Protein AF-A0A7S1D8V7-F1 (afdb_monomer_lite)

Secondary structure (DSSP, 8-state):
---GGG-S---S-HHHHHHHHHHHTTS-EEEE---TT----HHHHHHHHHHHHHHHSEETTEES-SEEEEE--EEEEEEEPPTTTSTT-TT-EEEEEEE-SS---STTEEEEE-TT--GGGSPP--HHHHHHHHHHTT---

Organism: Cyclophora tenuis (NCBI:txid216820)

pLDDT: mean 77.61, std 11.8, range [29.22, 90.44]

Radius of gyration: 18.68 Å; chains: 1; bounding box: 44×37×57 Å

Sequence (141 aa):
GNDILGSRIFSGNVSMLQLAHRYREQRIVLETRLDADDGFNVRFIKSLHGEALEKLSVKGDQSQVDWMYWCALNRLDWTPTPPYVAPSNPDAGMFVPVRSSQACTTAGISVGVAVGVEESAIPRFMHQELFKELRIKKNPP

Foldseek 3Di:
DPDPVPDPDDDDDVVVVVVLVVCLQPDKDKDAQDDPPADDDPVVVVVVVVVLCVQQDDDPPDGNDFKDKDADQKGWDWDFDPCVVPVPDRRDTDTDIGGHPQFGDSRITMMIGHRPDDPVVDDDDDRNVVSVCCVVVVDDD

Structure (mmCIF, N/CA/C/O backbone):
data_AF-A0A7S1D8V7-F1
#
_entry.id   AF-A0A7S1D8V7-F1
#
loop_
_atom_site.group_PDB
_atom_site.id
_atom_site.type_symbol
_atom_site.label_atom_id
_atom_site.label_alt_id
_atom_site.label_comp_id
_atom_site.label_asym_id
_atom_site.label_entity_id
_atom_site.label_seq_id
_atom_site.pdbx_PDB_ins_code
_atom_site.Cartn_x
_atom_site.Cartn_y
_atom_site.Cartn_z
_atom_site.occupancy
_atom_site.B_iso_or_equiv
_atom_site.auth_seq_id
_atom_site.auth_comp_id
_atom_site.auth_asym_id
_atom_site.auth_atom_id
_atom_site.pdbx_PDB_model_num
ATOM 1 N N . GLY A 1 1 ? -16.827 -3.236 -1.588 1.00 47.25 1 GLY A N 1
ATOM 2 C CA . GLY A 1 1 ? -16.210 -3.611 -2.877 1.00 47.25 1 GLY A CA 1
ATOM 3 C C . GLY A 1 1 ? -17.207 -4.353 -3.749 1.00 47.25 1 GLY A C 1
ATOM 4 O O . GLY A 1 1 ? -18.260 -4.726 -3.249 1.00 47.25 1 GLY A O 1
ATOM 5 N N . ASN A 1 2 ? -16.894 -4.559 -5.033 1.00 49.03 2 ASN A N 1
ATOM 6 C CA . ASN A 1 2 ? -17.647 -5.494 -5.879 1.00 49.03 2 ASN A CA 1
ATOM 7 C C . ASN A 1 2 ? -17.557 -6.907 -5.286 1.00 49.03 2 ASN A C 1
ATOM 9 O O . ASN A 1 2 ? -16.477 -7.311 -4.853 1.00 49.03 2 ASN A O 1
ATOM 13 N N . ASP A 1 3 ? -18.668 -7.643 -5.282 1.00 61.47 3 ASP A N 1
ATOM 14 C CA . ASP A 1 3 ? -18.693 -9.039 -4.849 1.00 61.47 3 ASP A CA 1
ATOM 15 C C . ASP A 1 3 ? -17.920 -9.911 -5.848 1.00 61.47 3 ASP A C 1
ATOM 17 O O . ASP A 1 3 ? -18.405 -10.296 -6.913 1.00 61.47 3 ASP A O 1
ATOM 21 N N . ILE A 1 4 ? -16.671 -10.193 -5.494 1.00 63.22 4 ILE A N 1
ATOM 22 C CA . ILE A 1 4 ? -15.751 -11.037 -6.256 1.00 63.22 4 ILE A CA 1
ATOM 23 C C . ILE A 1 4 ? -16.194 -12.502 -6.284 1.00 63.22 4 ILE A C 1
ATOM 25 O O . ILE A 1 4 ? -15.778 -13.223 -7.188 1.00 63.22 4 ILE A O 1
ATOM 29 N N . LEU A 1 5 ? -17.075 -12.934 -5.372 1.00 64.12 5 LEU A N 1
ATOM 30 C CA . LEU A 1 5 ? -17.685 -14.266 -5.415 1.00 64.12 5 LEU A CA 1
ATOM 31 C C . LEU A 1 5 ? -18.770 -14.362 -6.500 1.00 64.12 5 LEU A C 1
ATOM 33 O O . LEU A 1 5 ? -19.061 -15.457 -6.974 1.00 64.12 5 LEU A O 1
ATOM 37 N N . GLY A 1 6 ? -19.319 -13.224 -6.937 1.00 63.38 6 GLY A N 1
ATOM 38 C CA . GLY A 1 6 ? -20.215 -13.115 -8.091 1.00 63.38 6 GLY A CA 1
ATOM 39 C C . GLY A 1 6 ? -19.500 -12.885 -9.430 1.00 63.38 6 GLY A C 1
ATOM 40 O O . GLY A 1 6 ? -20.153 -12.834 -10.477 1.00 63.38 6 GLY A O 1
ATOM 41 N N . SER A 1 7 ? -18.171 -12.730 -9.433 1.00 68.38 7 SER A N 1
ATOM 42 C CA . SER A 1 7 ? -17.397 -12.491 -10.655 1.00 68.38 7 SER A CA 1
ATOM 43 C C . SER A 1 7 ? -17.307 -13.752 -11.516 1.00 68.38 7 SER A C 1
ATOM 45 O O . SER A 1 7 ? -16.938 -14.824 -11.045 1.00 68.38 7 SER A O 1
ATOM 47 N N . ARG A 1 8 ? -17.549 -13.609 -12.825 1.00 62.19 8 ARG A N 1
ATOM 48 C CA . ARG A 1 8 ? -17.337 -14.689 -13.807 1.00 62.19 8 ARG A CA 1
ATOM 49 C C . ARG A 1 8 ? -15.861 -15.033 -14.021 1.00 62.19 8 ARG A C 1
ATOM 51 O O . ARG A 1 8 ? -15.567 -16.056 -14.629 1.00 62.19 8 ARG A O 1
ATOM 58 N N . ILE A 1 9 ? -14.948 -14.171 -13.575 1.00 63.34 9 ILE A N 1
ATOM 59 C CA . ILE A 1 9 ? -13.507 -14.339 -13.752 1.00 63.34 9 ILE A CA 1
ATOM 60 C C . ILE A 1 9 ? -12.828 -14.013 -12.421 1.00 63.34 9 ILE A C 1
ATOM 62 O O . ILE A 1 9 ? -12.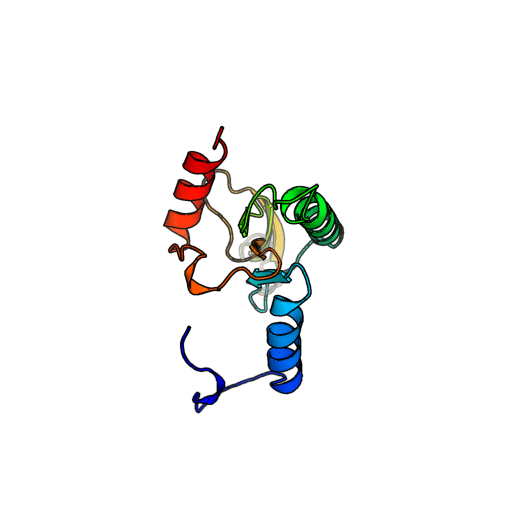758 -12.856 -12.004 1.00 63.34 9 ILE A O 1
ATOM 66 N N . PHE A 1 10 ? -12.338 -15.051 -11.752 1.00 67.56 10 PHE A N 1
ATOM 67 C CA . PHE A 1 10 ? -11.483 -14.956 -10.575 1.00 67.56 10 PHE A CA 1
ATOM 68 C C . PHE A 1 10 ? -10.281 -15.878 -10.783 1.00 67.56 10 PHE A C 1
ATOM 70 O O . PHE A 1 10 ? -10.444 -17.045 -11.133 1.00 67.56 10 PHE A O 1
ATOM 77 N N . SER A 1 11 ? -9.078 -15.350 -10.566 1.00 68.38 11 SER A N 1
ATOM 78 C CA . SER A 1 11 ? -7.838 -16.124 -10.535 1.00 68.38 11 SER A CA 1
ATOM 79 C C . SER A 1 11 ? -7.233 -15.972 -9.146 1.00 68.38 11 SER A C 1
ATOM 81 O O . SER A 1 11 ? -6.840 -14.872 -8.762 1.00 68.38 11 SER A O 1
ATOM 83 N N . GLY A 1 12 ? -7.212 -17.055 -8.367 1.00 75.44 12 GLY A N 1
ATOM 84 C CA . GLY A 1 12 ? -6.694 -17.045 -7.001 1.00 75.44 12 GLY A CA 1
ATOM 85 C C . GLY A 1 12 ? -7.248 -18.177 -6.137 1.00 75.44 12 GLY A C 1
ATOM 86 O O . GLY A 1 12 ? -7.913 -19.091 -6.623 1.00 75.44 12 GLY A O 1
ATOM 87 N N . ASN A 1 13 ? -6.994 -18.105 -4.830 1.00 83.44 13 ASN A N 1
ATOM 88 C CA . ASN A 1 13 ? -7.499 -19.065 -3.849 1.00 83.44 13 ASN A CA 1
ATOM 89 C C . ASN A 1 13 ? -8.628 -18.429 -3.017 1.00 83.44 13 ASN A C 1
ATOM 91 O O . ASN A 1 13 ? -8.367 -17.670 -2.082 1.00 83.44 13 ASN A O 1
ATOM 95 N N . VAL A 1 14 ? -9.885 -18.746 -3.352 1.00 82.56 14 VAL A N 1
ATOM 96 C CA . VAL A 1 14 ? -11.073 -18.202 -2.662 1.00 82.56 14 VAL A CA 1
ATOM 97 C C . VAL A 1 14 ? -11.076 -18.564 -1.178 1.00 82.56 14 VAL A C 1
ATOM 99 O O . VAL A 1 14 ? -11.400 -17.725 -0.343 1.00 82.56 14 VAL A O 1
ATOM 102 N N . SER A 1 15 ? -10.674 -19.785 -0.822 1.00 85.12 15 SER A N 1
ATOM 103 C CA . SER A 1 15 ? -10.628 -20.222 0.576 1.00 85.12 15 SER A CA 1
ATOM 104 C C . SER A 1 15 ? -9.628 -19.406 1.394 1.00 85.12 15 SER A C 1
ATOM 106 O O . SER A 1 15 ? -9.900 -19.068 2.544 1.00 85.12 15 SER A O 1
ATOM 108 N N . MET A 1 16 ? -8.490 -19.045 0.795 1.00 82.19 16 MET A N 1
ATOM 109 C CA . MET A 1 16 ? -7.502 -18.164 1.415 1.00 82.19 16 MET A CA 1
ATOM 110 C C . MET A 1 16 ? -8.051 -16.747 1.601 1.00 82.19 16 MET A C 1
ATOM 112 O O . MET A 1 16 ? -7.882 -16.172 2.672 1.00 82.19 16 MET A O 1
ATOM 116 N N . LEU A 1 17 ? -8.762 -16.211 0.607 1.00 80.06 17 LEU A N 1
ATOM 117 C CA . LEU A 1 17 ? -9.411 -14.903 0.704 1.00 80.06 17 LEU A CA 1
ATOM 118 C C . LEU A 1 17 ? -10.484 -14.878 1.805 1.00 80.06 17 LEU A C 1
ATOM 120 O O . LEU A 1 17 ? -10.498 -13.982 2.643 1.00 80.06 17 LEU A O 1
ATOM 124 N N . GLN A 1 18 ? -11.352 -15.889 1.854 1.00 82.75 18 GLN A N 1
ATOM 125 C CA . GLN A 1 18 ? -12.359 -16.031 2.910 1.00 82.75 18 GLN A CA 1
ATOM 126 C C . GLN A 1 18 ? -11.717 -16.166 4.294 1.00 82.75 18 GLN A C 1
ATOM 128 O O . GLN A 1 18 ? -12.224 -15.638 5.282 1.00 82.75 18 GLN A O 1
ATOM 133 N N . LEU A 1 19 ? -10.595 -16.883 4.388 1.00 84.38 19 LEU A N 1
ATOM 134 C CA . LEU A 1 19 ? -9.833 -16.990 5.626 1.00 84.38 19 LEU A CA 1
ATOM 135 C C . LEU A 1 19 ? -9.234 -15.636 6.037 1.00 84.38 19 LEU A C 1
ATOM 137 O O . LEU A 1 19 ? -9.310 -15.287 7.211 1.00 84.38 19 LEU A O 1
ATOM 141 N N . ALA A 1 20 ? -8.700 -14.863 5.090 1.00 79.62 20 ALA A N 1
ATOM 142 C CA . ALA A 1 20 ? -8.196 -13.516 5.345 1.00 79.62 20 ALA A CA 1
ATOM 143 C C . ALA A 1 20 ? -9.308 -12.578 5.846 1.00 79.62 20 ALA A C 1
ATOM 145 O O . ALA A 1 20 ? -9.110 -11.896 6.850 1.00 79.62 20 ALA A O 1
ATOM 146 N N . HIS A 1 21 ? -10.497 -12.619 5.230 1.00 80.69 21 HIS A N 1
ATOM 147 C CA . HIS A 1 21 ? -11.662 -11.867 5.709 1.00 80.69 21 HIS A CA 1
ATOM 148 C C . HIS A 1 21 ? -12.061 -12.259 7.134 1.00 80.69 21 HIS A C 1
ATOM 150 O O . HIS A 1 21 ? -12.264 -11.381 7.961 1.00 80.69 21 HIS A O 1
ATOM 156 N N . ARG A 1 22 ? -12.092 -13.556 7.467 1.00 83.31 22 ARG A N 1
ATOM 157 C CA . ARG A 1 22 ? -12.372 -13.999 8.846 1.00 83.31 22 ARG A CA 1
ATOM 158 C C . ARG A 1 22 ? -11.320 -13.523 9.845 1.00 83.31 22 ARG A C 1
ATOM 160 O O . ARG A 1 22 ? -11.653 -13.151 10.963 1.00 83.31 22 ARG A O 1
ATOM 167 N N . TYR A 1 23 ? -10.044 -13.515 9.460 1.00 84.12 23 TYR A N 1
ATOM 168 C CA . TYR A 1 23 ? -8.991 -13.015 10.344 1.00 84.12 23 TYR A CA 1
ATOM 169 C C . TYR A 1 23 ? -9.050 -11.508 10.570 1.00 84.12 23 TYR A C 1
ATOM 171 O O . TYR A 1 23 ? -8.551 -11.055 11.597 1.00 84.12 23 TYR A O 1
ATOM 179 N N . ARG A 1 24 ? -9.691 -10.745 9.682 1.00 82.06 24 ARG A N 1
ATOM 180 C CA . ARG A 1 24 ? -9.902 -9.304 9.855 1.00 82.06 24 ARG A CA 1
ATOM 181 C C . ARG A 1 24 ? -10.722 -8.958 11.097 1.00 82.06 24 ARG A C 1
ATOM 183 O O . ARG A 1 24 ? -10.491 -7.926 11.714 1.00 82.06 24 ARG A O 1
ATOM 190 N N . GLU A 1 25 ? -11.612 -9.850 11.518 1.00 81.94 25 GLU A N 1
ATOM 191 C CA . GLU A 1 25 ? -12.392 -9.688 12.751 1.00 81.94 25 GLU A CA 1
ATOM 192 C C . GLU A 1 25 ? -11.571 -9.952 14.022 1.00 81.94 25 GLU A C 1
ATOM 194 O O . GLU A 1 25 ? -12.008 -9.623 15.120 1.00 81.94 25 GLU A O 1
ATOM 199 N N . GLN A 1 26 ? -10.391 -10.566 13.902 1.00 87.06 26 GLN A N 1
ATOM 200 C CA . GLN A 1 26 ? -9.621 -11.070 15.046 1.00 87.06 26 GLN A CA 1
ATOM 201 C C . GLN A 1 26 ? -8.203 -10.503 15.127 1.00 87.06 26 GLN A C 1
ATOM 203 O O . GLN A 1 26 ? -7.524 -10.677 16.139 1.00 87.06 26 GLN A O 1
ATOM 208 N N . ARG A 1 27 ? -7.704 -9.904 14.045 1.00 88.69 27 ARG A N 1
ATOM 209 C CA . ARG A 1 27 ? -6.306 -9.498 13.899 1.00 88.69 27 ARG A CA 1
ATOM 210 C C . ARG A 1 27 ? -6.212 -8.185 13.146 1.00 88.69 27 ARG A C 1
ATOM 212 O O . ARG A 1 27 ? -7.033 -7.896 12.283 1.00 88.69 27 ARG A O 1
ATOM 219 N N . ILE A 1 28 ? -5.148 -7.443 13.435 1.00 89.19 28 ILE A N 1
ATOM 220 C CA . ILE A 1 28 ? -4.719 -6.345 12.573 1.00 89.19 28 ILE A CA 1
ATOM 221 C C . ILE A 1 28 ? -4.398 -6.938 11.203 1.00 89.19 28 ILE A C 1
ATOM 223 O O . ILE A 1 28 ? -3.619 -7.891 11.097 1.00 89.19 28 ILE A O 1
ATOM 227 N N . VAL A 1 29 ? -5.003 -6.372 10.165 1.00 88.38 29 VAL A N 1
ATOM 228 C CA . VAL A 1 29 ? -4.783 -6.786 8.780 1.00 88.38 29 VAL A CA 1
ATOM 229 C C . VAL A 1 29 ? -4.036 -5.688 8.055 1.00 88.38 29 VAL A C 1
ATOM 231 O O . VAL A 1 29 ? -4.344 -4.509 8.211 1.00 88.38 29 VAL A O 1
ATOM 234 N N . LEU A 1 30 ? -3.057 -6.100 7.255 1.00 88.25 30 LEU A N 1
ATOM 235 C CA . LEU A 1 30 ? -2.378 -5.243 6.300 1.00 88.25 30 LEU A CA 1
ATOM 236 C C . LEU A 1 30 ? -2.743 -5.709 4.900 1.00 88.25 30 LEU A C 1
ATOM 238 O O . LEU A 1 30 ? -2.449 -6.839 4.514 1.00 88.25 30 LEU A O 1
ATOM 242 N N . GLU A 1 31 ? -3.394 -4.831 4.152 1.00 86.56 31 GLU A N 1
ATOM 243 C CA . GLU A 1 31 ? -3.726 -5.046 2.753 1.00 86.56 31 GLU A CA 1
ATOM 244 C C . GLU A 1 31 ? -2.762 -4.213 1.913 1.00 86.56 31 GLU A C 1
ATOM 246 O O . GLU A 1 31 ? -2.763 -2.982 1.975 1.00 86.56 31 GLU A O 1
ATOM 251 N N . THR A 1 32 ? -1.921 -4.883 1.130 1.00 82.44 32 THR A N 1
ATOM 252 C CA . THR A 1 32 ? -0.954 -4.234 0.243 1.00 82.44 32 THR A CA 1
ATOM 253 C C . THR A 1 32 ? -1.344 -4.481 -1.202 1.00 82.44 32 THR A C 1
ATOM 255 O O . THR A 1 32 ? -1.597 -5.619 -1.596 1.00 82.44 32 THR A O 1
ATOM 258 N N . ARG A 1 33 ? -1.354 -3.420 -2.010 1.00 77.62 33 ARG A N 1
ATOM 259 C CA . ARG A 1 33 ? -1.499 -3.562 -3.457 1.00 77.62 33 ARG A CA 1
ATOM 260 C C . ARG A 1 33 ? -0.142 -3.930 -4.066 1.00 77.62 33 ARG A C 1
ATOM 262 O O . ARG A 1 33 ? 0.832 -3.200 -3.883 1.00 77.62 33 ARG A O 1
ATOM 269 N N . LEU A 1 34 ? -0.106 -5.081 -4.731 1.00 73.56 34 LEU A N 1
ATOM 270 C CA . LEU A 1 34 ? 1.028 -5.615 -5.483 1.00 73.56 34 LEU A CA 1
ATOM 271 C C . LEU A 1 34 ? 0.552 -5.930 -6.897 1.00 73.56 34 LEU A C 1
ATOM 273 O O . LEU A 1 34 ? -0.373 -6.728 -7.061 1.00 73.56 34 LEU A O 1
ATOM 277 N N . ASP A 1 35 ? 1.189 -5.317 -7.885 1.00 69.25 35 ASP A N 1
ATOM 278 C CA . ASP A 1 35 ? 1.089 -5.719 -9.281 1.00 69.25 35 ASP A CA 1
ATOM 279 C C . ASP A 1 35 ? 2.089 -6.869 -9.561 1.00 69.25 35 ASP A C 1
ATOM 281 O O . ASP A 1 35 ? 2.958 -7.183 -8.743 1.00 69.25 35 ASP A O 1
ATOM 285 N N . ALA A 1 36 ? 1.929 -7.592 -10.674 1.00 67.12 36 ALA A N 1
ATOM 286 C CA . ALA A 1 36 ? 2.683 -8.831 -10.931 1.00 67.12 36 ALA A CA 1
ATOM 287 C C . ALA A 1 36 ? 4.196 -8.614 -11.146 1.00 67.12 36 ALA A C 1
ATOM 289 O O . ALA A 1 36 ? 4.982 -9.552 -11.020 1.00 67.12 36 ALA A O 1
ATOM 290 N N . ASP A 1 37 ? 4.586 -7.388 -11.480 1.00 67.38 37 ASP A N 1
ATOM 291 C CA . ASP A 1 37 ? 5.949 -6.906 -11.689 1.00 67.38 37 ASP A CA 1
ATOM 292 C C . ASP A 1 37 ? 6.518 -6.154 -10.473 1.00 67.38 37 ASP A C 1
ATOM 294 O O . ASP A 1 37 ? 7.675 -5.728 -10.488 1.00 67.38 37 ASP A O 1
ATOM 298 N N . ASP A 1 38 ? 5.743 -6.044 -9.391 1.00 73.94 38 ASP A N 1
ATOM 299 C CA . ASP A 1 38 ? 6.169 -5.367 -8.176 1.00 73.94 38 ASP A CA 1
ATOM 300 C C . ASP A 1 38 ? 7.020 -6.274 -7.277 1.00 73.94 38 ASP A C 1
ATOM 302 O O . ASP A 1 38 ? 6.734 -7.449 -7.041 1.00 73.94 38 ASP A O 1
ATOM 306 N N . GLY A 1 39 ? 8.054 -5.684 -6.677 1.00 73.44 39 GLY A N 1
ATOM 307 C CA . GLY A 1 39 ? 8.869 -6.321 -5.649 1.00 73.44 39 GLY A CA 1
ATOM 308 C C . GLY A 1 39 ? 9.009 -5.435 -4.416 1.00 73.44 39 GLY A C 1
ATOM 309 O O . GLY A 1 39 ? 9.277 -4.238 -4.526 1.00 73.44 39 GLY A O 1
ATOM 310 N N . PHE A 1 40 ? 8.905 -6.028 -3.222 1.00 74.31 40 PHE A N 1
ATOM 311 C CA . PHE A 1 40 ? 9.225 -5.335 -1.972 1.00 74.31 40 PHE A CA 1
ATOM 312 C C . PHE A 1 40 ? 10.491 -5.844 -1.317 1.00 74.31 40 PHE A C 1
ATOM 314 O O . PHE A 1 40 ? 10.781 -7.038 -1.253 1.00 74.31 40 PHE A O 1
ATOM 321 N N . ASN A 1 41 ? 11.199 -4.907 -0.695 1.00 77.25 41 ASN A N 1
ATOM 322 C CA . ASN A 1 41 ? 12.234 -5.250 0.256 1.00 77.25 41 ASN A CA 1
ATOM 323 C C . ASN A 1 41 ? 11.596 -5.912 1.492 1.00 77.25 41 ASN A C 1
ATOM 325 O O . ASN A 1 41 ? 10.744 -5.320 2.152 1.00 77.25 41 ASN A O 1
ATOM 329 N N . VAL A 1 42 ? 12.050 -7.108 1.866 1.00 82.19 42 VAL A N 1
ATOM 330 C CA . VAL A 1 42 ? 11.541 -7.829 3.050 1.00 82.19 42 VAL A CA 1
ATOM 331 C C . VAL A 1 42 ? 11.666 -6.995 4.334 1.00 82.19 42 VAL A C 1
ATOM 333 O O . VAL A 1 42 ? 10.810 -7.070 5.216 1.00 82.19 42 VAL A O 1
ATOM 336 N N . ARG A 1 43 ? 12.695 -6.144 4.446 1.00 83.75 43 ARG A N 1
ATOM 337 C CA . ARG A 1 43 ? 12.860 -5.234 5.591 1.00 83.75 43 ARG A CA 1
ATOM 338 C C . ARG A 1 43 ? 11.786 -4.152 5.628 1.00 83.75 43 ARG A C 1
ATOM 340 O O . ARG A 1 43 ? 11.376 -3.779 6.720 1.00 83.75 43 ARG A O 1
ATOM 347 N N . PHE A 1 44 ? 11.319 -3.683 4.469 1.00 81.88 44 PHE A N 1
ATOM 348 C CA . PHE A 1 44 ? 10.202 -2.741 4.397 1.00 81.88 44 PHE A CA 1
ATOM 349 C C . PHE A 1 44 ? 8.930 -3.384 4.953 1.00 81.88 44 PHE A C 1
ATOM 351 O O . PHE A 1 44 ? 8.334 -2.834 5.871 1.00 81.88 44 PHE A O 1
ATOM 358 N N . ILE A 1 45 ? 8.593 -4.599 4.506 1.00 83.75 45 ILE A N 1
ATOM 359 C CA . ILE A 1 45 ? 7.432 -5.344 5.022 1.00 83.75 45 ILE A CA 1
ATOM 360 C C . ILE A 1 45 ? 7.550 -5.600 6.529 1.00 83.75 45 ILE A C 1
ATOM 362 O O . ILE A 1 45 ? 6.583 -5.445 7.270 1.00 83.75 45 ILE A O 1
ATOM 366 N N . LYS A 1 46 ? 8.744 -5.951 7.019 1.00 88.12 46 LYS A N 1
ATOM 367 C CA . LYS A 1 46 ? 8.978 -6.141 8.456 1.00 88.12 46 LYS A CA 1
ATOM 368 C C . LYS A 1 46 ? 8.802 -4.845 9.255 1.00 88.12 46 LYS A C 1
ATOM 370 O O . LYS A 1 46 ? 8.211 -4.878 10.329 1.00 88.12 46 LYS A O 1
ATOM 375 N N . SER A 1 47 ? 9.308 -3.724 8.742 1.00 87.88 47 SER A N 1
ATOM 376 C CA . SER A 1 47 ? 9.139 -2.410 9.373 1.00 87.88 47 SER A CA 1
ATOM 377 C C . SER A 1 47 ? 7.667 -2.012 9.427 1.00 87.88 47 SER A C 1
ATOM 379 O O . SER A 1 47 ? 7.192 -1.562 10.463 1.00 87.88 47 SER A O 1
ATOM 381 N N . LEU A 1 48 ? 6.949 -2.236 8.328 1.00 87.94 48 LEU A N 1
ATOM 382 C CA . LEU A 1 48 ? 5.533 -1.926 8.191 1.00 87.94 48 LEU A CA 1
ATOM 383 C C . LEU A 1 48 ? 4.680 -2.750 9.165 1.00 87.94 48 LEU A C 1
ATOM 385 O O . LEU A 1 48 ? 3.815 -2.194 9.832 1.00 87.94 48 LEU A O 1
ATOM 389 N N . HIS A 1 49 ? 4.985 -4.039 9.347 1.00 89.50 49 HIS A N 1
ATOM 390 C CA . HIS A 1 49 ? 4.369 -4.853 10.402 1.00 89.50 49 HIS A CA 1
ATOM 391 C C . HIS A 1 49 ? 4.617 -4.296 11.808 1.00 89.50 49 HIS A C 1
ATOM 393 O O . HIS A 1 49 ? 3.693 -4.251 12.617 1.00 89.50 49 HIS A O 1
ATOM 399 N N . GLY A 1 50 ? 5.854 -3.895 12.114 1.00 90.44 50 GLY A N 1
ATOM 400 C CA . GLY A 1 50 ? 6.199 -3.343 13.426 1.00 90.44 50 GLY A CA 1
ATOM 401 C C . GLY A 1 50 ? 5.431 -2.059 13.730 1.00 90.44 50 GLY A C 1
ATOM 402 O O . GLY A 1 50 ? 4.853 -1.927 14.805 1.00 90.44 50 GLY A O 1
ATOM 403 N N . GLU A 1 51 ? 5.364 -1.152 12.757 1.00 89.88 51 GLU A N 1
ATOM 404 C CA . GLU A 1 51 ? 4.628 0.105 12.891 1.00 89.88 51 GLU A CA 1
ATOM 405 C C . GLU A 1 51 ? 3.116 -0.131 13.002 1.00 89.88 51 GLU A C 1
ATOM 407 O O . GLU A 1 51 ? 2.458 0.466 13.850 1.00 89.88 51 GLU A O 1
ATOM 412 N N . ALA A 1 52 ? 2.563 -1.058 12.215 1.00 89.81 52 ALA A N 1
ATOM 413 C CA . ALA A 1 52 ? 1.156 -1.432 12.301 1.00 89.81 52 ALA A CA 1
ATOM 414 C C . ALA A 1 52 ? 0.791 -1.967 13.691 1.00 89.81 52 ALA A C 1
ATOM 416 O O . ALA A 1 52 ? -0.204 -1.541 14.270 1.00 89.81 52 ALA A O 1
ATOM 417 N N . LEU A 1 53 ? 1.616 -2.850 14.260 1.00 90.19 53 LEU A N 1
ATOM 418 C CA . LEU A 1 53 ? 1.416 -3.339 15.624 1.00 90.19 53 LEU A CA 1
ATOM 419 C C . LEU A 1 53 ? 1.528 -2.214 16.654 1.00 90.19 53 LEU A C 1
ATOM 421 O O . LEU A 1 53 ? 0.785 -2.216 17.627 1.00 90.19 53 LEU A O 1
ATOM 425 N N . GLU A 1 54 ? 2.422 -1.249 16.468 1.00 88.50 54 GLU A N 1
ATOM 426 C CA . GLU A 1 54 ? 2.552 -0.126 17.396 1.00 88.50 54 GLU A CA 1
ATOM 427 C C . GLU A 1 54 ? 1.325 0.800 17.370 1.00 88.50 54 GLU A C 1
ATOM 429 O O . GLU A 1 54 ? 0.868 1.222 18.433 1.00 88.50 54 GLU A O 1
ATOM 434 N N . LYS A 1 55 ? 0.814 1.119 16.173 1.00 86.69 55 LYS A N 1
ATOM 435 C CA . LYS A 1 55 ? -0.222 2.144 15.959 1.00 86.69 55 LYS A CA 1
ATOM 436 C C . LYS A 1 55 ? -1.654 1.613 16.031 1.00 86.69 55 LYS A C 1
ATOM 438 O O . LYS A 1 55 ? -2.531 2.315 16.522 1.00 86.69 55 LYS A O 1
ATOM 443 N N . LEU A 1 56 ? -1.890 0.397 15.537 1.00 87.94 56 LEU A N 1
ATOM 444 C CA . LEU A 1 56 ? -3.232 -0.193 15.415 1.00 87.94 56 LEU A CA 1
ATOM 445 C C . LEU A 1 56 ? -3.568 -1.146 16.566 1.00 87.94 56 LEU A C 1
ATOM 447 O O . LEU A 1 56 ? -4.717 -1.566 16.691 1.00 87.94 56 LEU A O 1
ATOM 451 N N . SER A 1 57 ? -2.592 -1.514 17.403 1.00 86.94 57 SER A N 1
ATOM 452 C CA . SER A 1 57 ? -2.902 -2.279 18.611 1.00 86.94 57 SER A CA 1
ATOM 453 C C . SER A 1 57 ? -3.617 -1.401 19.623 1.00 86.94 57 SER A C 1
ATOM 455 O O . SER A 1 57 ? -3.296 -0.227 19.813 1.00 86.94 57 SER A O 1
ATOM 457 N N . VAL A 1 58 ? -4.557 -2.015 20.328 1.00 76.31 58 VAL A N 1
ATOM 458 C CA . VAL A 1 58 ? -5.226 -1.401 21.468 1.00 76.31 58 VAL A CA 1
ATOM 459 C C . VAL A 1 58 ? -4.207 -1.227 22.600 1.00 76.31 58 VAL A C 1
ATOM 461 O O . VAL A 1 58 ? -3.551 -2.188 23.008 1.00 76.31 58 VAL A O 1
ATOM 464 N N . LYS A 1 59 ? -4.064 -0.002 23.115 1.00 63.12 59 LYS A N 1
ATOM 465 C CA . LYS A 1 59 ? -3.331 0.284 24.357 1.00 63.12 59 LYS A CA 1
ATOM 466 C C . LYS A 1 59 ? -4.321 0.866 25.365 1.00 63.12 59 LYS A C 1
ATOM 468 O O . LYS A 1 59 ? -4.669 2.037 25.275 1.00 63.12 59 LYS A O 1
ATOM 473 N N . GLY A 1 60 ? -4.759 0.058 26.332 1.00 66.56 60 GLY A N 1
ATOM 474 C CA . GLY A 1 60 ? -5.845 0.430 27.252 1.00 66.56 60 GLY A CA 1
ATOM 475 C C . GLY A 1 60 ? -7.216 0.077 26.667 1.00 66.56 60 GLY A C 1
ATOM 476 O O . GLY A 1 60 ? -7.361 -1.020 26.138 1.00 66.56 60 GLY A O 1
ATOM 477 N N . ASP A 1 61 ? -8.188 0.992 26.741 1.00 56.69 61 ASP A N 1
ATOM 478 C CA . ASP A 1 61 ? -9.560 0.781 26.234 1.00 56.69 61 ASP A CA 1
ATOM 479 C C . ASP A 1 61 ? -9.774 1.231 24.773 1.00 56.69 61 ASP A C 1
ATOM 481 O O . ASP A 1 61 ? -10.874 1.073 24.246 1.00 56.69 61 ASP A O 1
ATOM 485 N N . GLN A 1 62 ? -8.765 1.800 24.095 1.00 57.47 62 GLN A N 1
ATOM 486 C CA . GLN A 1 62 ? -8.896 2.277 22.707 1.00 57.47 62 GLN A CA 1
ATOM 487 C C . GLN A 1 62 ? -7.627 2.035 21.869 1.00 57.47 62 GLN A C 1
ATOM 489 O O . GLN A 1 62 ? -6.498 2.052 22.374 1.00 57.47 62 GLN A O 1
ATOM 494 N N . SER A 1 63 ? -7.819 1.776 20.573 1.00 60.69 63 SER A N 1
ATOM 495 C CA . SER A 1 63 ? -6.780 1.885 19.541 1.00 60.69 63 SER A CA 1
ATOM 496 C C . SER A 1 63 ? -6.336 3.346 19.421 1.00 60.69 63 SER A C 1
ATOM 498 O O . SER A 1 63 ? -7.129 4.266 19.608 1.00 60.69 63 SER A O 1
ATOM 500 N N . GLN A 1 64 ? -5.059 3.585 19.103 1.00 71.31 64 GLN A N 1
ATOM 501 C CA . GLN A 1 64 ? -4.588 4.953 18.856 1.00 71.31 64 GLN A CA 1
ATOM 502 C C . GLN A 1 64 ? -5.128 5.494 17.520 1.00 71.31 64 GLN A C 1
ATOM 504 O O . GLN A 1 64 ? -5.354 6.693 17.380 1.00 71.31 64 GLN A O 1
ATOM 509 N N . VAL A 1 65 ? -5.337 4.597 16.551 1.00 84.38 65 VAL A N 1
ATOM 510 C CA . VAL A 1 65 ? -5.961 4.850 15.249 1.00 84.38 65 VAL A CA 1
ATOM 511 C C . VAL A 1 65 ? -6.706 3.596 14.777 1.00 84.38 65 VAL A C 1
ATOM 513 O O . VAL A 1 65 ? -6.254 2.477 15.016 1.00 84.38 65 VAL A O 1
ATOM 516 N N . ASP A 1 66 ? -7.820 3.778 14.071 1.00 87.31 66 ASP A N 1
ATOM 517 C CA . ASP A 1 66 ? -8.638 2.671 13.542 1.00 87.31 66 ASP A CA 1
ATOM 518 C C . ASP A 1 66 ? -8.090 2.097 12.231 1.00 87.31 66 ASP A C 1
ATOM 520 O O . ASP A 1 66 ? -8.237 0.913 11.920 1.00 87.31 66 ASP A O 1
ATOM 524 N N . TRP A 1 67 ? -7.431 2.938 11.443 1.00 88.69 67 TRP A N 1
ATOM 525 C CA . TRP A 1 67 ? -6.814 2.561 10.180 1.00 88.69 67 TRP A CA 1
ATOM 526 C C . TRP A 1 67 ? -5.682 3.525 9.832 1.00 88.69 67 TRP A C 1
ATOM 528 O O . TRP A 1 67 ? -5.639 4.664 10.300 1.00 88.69 67 TRP A O 1
ATOM 538 N N . MET A 1 68 ? -4.755 3.076 8.988 1.00 87.69 68 MET A N 1
ATOM 539 C CA . MET A 1 68 ? -3.631 3.892 8.534 1.00 87.69 68 MET A CA 1
ATOM 540 C C . MET A 1 68 ? -3.164 3.467 7.144 1.00 87.69 68 MET A C 1
ATOM 542 O O . MET A 1 68 ? -3.165 2.285 6.811 1.00 87.69 68 MET A O 1
ATOM 546 N N . TYR A 1 69 ? -2.740 4.440 6.336 1.00 86.81 69 TYR A N 1
ATOM 547 C CA . TYR A 1 69 ? -2.097 4.193 5.049 1.00 86.81 69 TYR A CA 1
ATOM 548 C C . TYR A 1 69 ? -0.581 4.378 5.153 1.00 86.81 69 TYR A C 1
ATOM 550 O O . TYR A 1 69 ? -0.090 5.395 5.645 1.00 86.81 69 TYR A O 1
ATOM 558 N N . TRP A 1 70 ? 0.151 3.427 4.587 1.00 85.56 70 TRP A N 1
ATOM 559 C CA . TRP A 1 70 ? 1.577 3.508 4.314 1.00 85.56 70 TRP A CA 1
ATOM 560 C C . TRP A 1 70 ? 1.810 3.662 2.822 1.00 85.56 70 TRP A C 1
ATOM 562 O O . TRP A 1 70 ? 1.069 3.131 1.997 1.00 85.56 70 TRP A O 1
ATOM 572 N N . CYS A 1 71 ? 2.866 4.393 2.489 1.00 81.50 71 CYS A N 1
ATOM 573 C CA . CYS A 1 71 ? 3.222 4.730 1.125 1.00 81.50 71 CYS A CA 1
ATOM 574 C C . CYS A 1 71 ? 4.727 4.545 0.943 1.00 81.50 71 CYS A C 1
ATOM 576 O O . CYS A 1 71 ? 5.528 5.266 1.548 1.00 81.50 71 CYS A O 1
ATOM 578 N N . ALA A 1 72 ? 5.111 3.569 0.121 1.00 79.88 72 ALA A N 1
ATOM 579 C CA . ALA A 1 72 ? 6.494 3.407 -0.299 1.00 79.88 72 ALA A CA 1
ATOM 580 C C . ALA A 1 72 ? 6.881 4.552 -1.247 1.00 79.88 72 ALA A C 1
ATOM 582 O O . ALA A 1 72 ? 6.267 4.758 -2.290 1.00 79.88 72 ALA A O 1
ATOM 583 N N . LEU A 1 73 ? 7.905 5.317 -0.868 1.00 78.56 73 LEU A N 1
ATOM 584 C CA . LEU A 1 73 ? 8.421 6.432 -1.676 1.00 78.56 73 LEU A CA 1
ATOM 585 C C . LEU A 1 73 ? 9.603 6.026 -2.561 1.00 78.56 73 LEU A C 1
ATOM 587 O O . LEU A 1 73 ? 10.011 6.783 -3.437 1.00 78.56 73 LEU A O 1
ATOM 5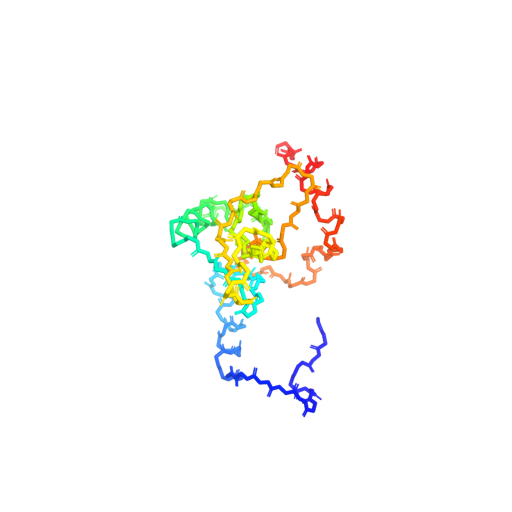91 N N . ASN A 1 74 ? 10.177 4.850 -2.312 1.00 78.81 74 ASN A N 1
ATOM 592 C CA . ASN A 1 74 ? 11.338 4.338 -3.025 1.00 78.81 74 ASN A CA 1
ATOM 593 C C . ASN A 1 74 ? 10.971 2.997 -3.660 1.00 78.81 74 ASN A C 1
ATOM 595 O O . ASN A 1 74 ? 10.468 2.118 -2.959 1.00 78.81 74 ASN A O 1
ATOM 599 N N . ARG A 1 75 ? 11.279 2.832 -4.947 1.00 78.81 75 ARG A N 1
ATOM 600 C CA . ARG A 1 75 ? 11.087 1.584 -5.696 1.00 78.81 75 ARG A CA 1
ATOM 601 C C . ARG A 1 75 ? 12.274 1.291 -6.614 1.00 78.81 75 ARG A C 1
ATOM 603 O O . ARG A 1 75 ? 13.150 2.140 -6.787 1.00 78.81 75 ARG 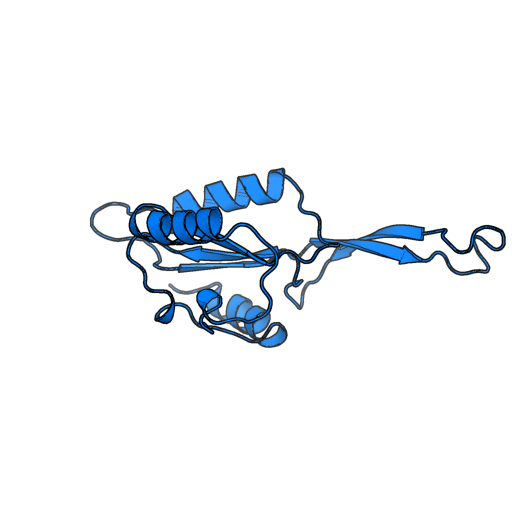A O 1
ATOM 610 N N . LEU A 1 76 ? 12.300 0.087 -7.172 1.00 79.38 76 LEU A N 1
ATOM 611 C CA . LEU A 1 76 ? 13.223 -0.311 -8.230 1.00 79.38 76 LEU A CA 1
ATOM 612 C C . LEU A 1 76 ? 12.412 -0.531 -9.501 1.00 79.38 76 LEU A C 1
ATOM 614 O O . LEU A 1 76 ? 11.550 -1.402 -9.511 1.00 79.38 76 LEU A O 1
ATOM 618 N N . ASP A 1 77 ? 12.719 0.227 -10.548 1.00 80.69 77 ASP A N 1
ATOM 619 C CA . ASP A 1 77 ? 12.084 0.069 -11.856 1.00 80.69 77 ASP A CA 1
ATOM 620 C C . ASP A 1 77 ? 13.076 -0.598 -12.804 1.00 80.69 77 ASP A C 1
ATOM 622 O O . ASP A 1 77 ? 14.262 -0.259 -12.813 1.00 80.69 77 ASP A O 1
ATOM 626 N N . TRP A 1 78 ? 12.610 -1.534 -13.626 1.00 83.38 78 TRP A N 1
ATOM 627 C CA . TRP A 1 78 ? 13.395 -1.996 -14.764 1.00 83.38 78 TRP A CA 1
ATOM 628 C C . TRP A 1 78 ? 13.273 -0.974 -15.897 1.00 83.38 78 TRP A C 1
ATOM 630 O O . TRP A 1 78 ? 12.169 -0.614 -16.300 1.00 83.38 78 TRP A O 1
ATOM 640 N N . THR A 1 79 ? 14.403 -0.474 -16.397 1.00 84.94 79 THR A N 1
ATOM 641 C CA . THR A 1 79 ? 14.445 0.466 -17.525 1.00 84.94 79 THR A CA 1
ATOM 642 C C . THR A 1 79 ? 15.194 -0.168 -18.698 1.00 84.94 79 THR A C 1
ATOM 644 O O . THR A 1 79 ? 16.329 -0.619 -18.494 1.00 84.94 79 THR A O 1
ATOM 647 N N . PRO A 1 80 ? 14.613 -0.187 -19.915 1.00 89.12 80 PRO A N 1
ATOM 648 C CA . PRO A 1 80 ? 15.317 -0.639 -21.108 1.00 89.12 80 PRO A CA 1
ATOM 649 C C . PRO A 1 80 ? 16.578 0.192 -21.350 1.00 89.12 80 PRO A C 1
ATOM 651 O O . PRO A 1 80 ? 16.579 1.417 -21.208 1.00 89.12 80 PRO A O 1
ATOM 654 N N . THR A 1 81 ? 17.652 -0.469 -21.756 1.00 89.62 81 THR A N 1
ATOM 655 C CA . THR A 1 81 ? 18.889 0.192 -22.165 1.00 89.62 81 THR A CA 1
ATOM 656 C C . THR A 1 81 ? 18.680 0.791 -23.557 1.00 89.62 81 THR A C 1
ATOM 658 O O . THR A 1 81 ? 18.193 0.085 -24.442 1.00 89.62 81 THR A O 1
ATOM 661 N N . PRO A 1 82 ? 19.032 2.069 -23.805 1.00 84.62 82 PRO A N 1
ATOM 662 C CA . PRO A 1 82 ? 18.859 2.645 -25.130 1.00 84.62 82 PRO A CA 1
ATOM 663 C C . PRO A 1 82 ? 19.609 1.840 -26.208 1.00 84.62 82 PRO A C 1
ATOM 665 O O . PRO A 1 82 ? 20.728 1.384 -25.946 1.00 84.62 82 PRO A O 1
ATOM 668 N N . PRO A 1 83 ? 19.073 1.723 -27.439 1.00 80.56 83 PRO A N 1
ATOM 669 C CA . PRO A 1 83 ? 19.660 0.873 -28.481 1.00 80.56 83 PRO A CA 1
ATOM 670 C C . PRO A 1 83 ? 21.108 1.225 -28.841 1.00 80.56 83 PRO A C 1
ATOM 672 O O . PRO A 1 83 ? 21.861 0.368 -29.278 1.00 80.56 83 PRO A O 1
ATOM 675 N N . TYR A 1 84 ? 21.530 2.476 -28.641 1.00 84.94 84 TYR A N 1
ATOM 676 C CA . TYR A 1 84 ? 22.909 2.900 -28.902 1.00 84.94 84 TYR A CA 1
ATOM 677 C C . TYR A 1 84 ? 23.908 2.474 -27.810 1.00 84.94 84 TYR A C 1
ATOM 679 O O . TYR A 1 84 ? 25.110 2.506 -28.052 1.00 84.94 84 TYR A O 1
ATOM 687 N N . VAL A 1 85 ? 23.437 2.083 -26.619 1.00 84.12 85 VAL A N 1
ATOM 688 C CA . VAL A 1 85 ? 24.279 1.601 -25.507 1.00 84.12 85 VAL A CA 1
ATOM 689 C C . VAL A 1 85 ? 24.456 0.081 -25.570 1.00 84.12 85 VAL A C 1
ATOM 691 O O . VAL A 1 85 ? 25.539 -0.419 -25.282 1.00 84.12 85 VAL A O 1
ATOM 694 N N . ALA A 1 86 ? 23.419 -0.654 -25.984 1.00 83.75 86 ALA A N 1
ATOM 695 C CA . ALA A 1 86 ? 23.452 -2.110 -26.144 1.00 83.75 86 ALA A CA 1
ATOM 696 C C . ALA A 1 86 ? 22.849 -2.549 -27.497 1.00 83.75 86 ALA A C 1
ATOM 698 O O . ALA A 1 86 ? 21.829 -3.236 -27.527 1.00 83.75 86 ALA A O 1
ATOM 699 N N . PRO A 1 87 ? 23.472 -2.186 -28.635 1.00 81.50 87 PRO A N 1
ATOM 700 C CA . PRO A 1 87 ? 22.901 -2.417 -29.968 1.00 81.50 87 PRO A CA 1
ATOM 701 C C . PRO A 1 87 ? 22.729 -3.896 -30.334 1.00 81.50 87 PRO A C 1
ATOM 703 O O . PRO A 1 87 ? 21.949 -4.221 -31.224 1.00 81.50 87 PRO A O 1
ATOM 706 N N . SER A 1 88 ? 23.446 -4.797 -29.659 1.00 88.38 88 SER A N 1
ATOM 707 C CA . SER A 1 88 ? 23.391 -6.246 -29.877 1.00 88.38 88 SER A CA 1
ATOM 708 C C . SER A 1 88 ? 22.435 -6.992 -28.940 1.00 88.38 88 SER A C 1
ATOM 710 O O . SER A 1 88 ? 22.289 -8.203 -29.089 1.00 88.38 88 SER A O 1
ATOM 712 N N . ASN A 1 89 ? 21.800 -6.314 -27.978 1.00 85.38 89 ASN A N 1
ATOM 713 C CA . ASN A 1 89 ? 20.889 -6.944 -27.025 1.00 85.38 89 ASN A CA 1
ATOM 714 C C . ASN A 1 89 ? 19.619 -6.089 -26.836 1.00 85.38 89 ASN A C 1
ATOM 716 O O . ASN A 1 89 ? 19.631 -5.167 -26.018 1.00 85.38 89 ASN A O 1
ATOM 720 N N . PRO A 1 90 ? 18.524 -6.387 -27.563 1.00 80.69 90 PRO A N 1
ATOM 721 C CA . PRO A 1 90 ? 17.277 -5.623 -27.481 1.00 80.69 90 PRO A CA 1
ATOM 722 C C . PRO A 1 90 ? 16.570 -5.754 -26.123 1.00 80.69 90 PRO A C 1
ATOM 724 O O . PRO A 1 90 ? 15.776 -4.886 -25.773 1.00 80.69 90 PRO A O 1
ATOM 727 N N . ASP A 1 91 ? 16.902 -6.788 -25.347 1.00 85.62 91 ASP A N 1
ATOM 728 C CA . ASP A 1 91 ? 16.351 -7.039 -24.013 1.00 85.62 91 ASP A CA 1
ATOM 729 C C . ASP A 1 91 ? 17.260 -6.497 -22.897 1.00 85.62 91 ASP A C 1
ATOM 731 O O . ASP A 1 91 ? 17.010 -6.707 -21.707 1.00 85.62 91 ASP A O 1
ATOM 735 N N . ALA A 1 92 ? 18.348 -5.803 -23.254 1.00 89.94 92 ALA A N 1
ATOM 736 C CA . ALA A 1 92 ? 19.220 -5.187 -22.270 1.00 89.94 92 ALA A CA 1
ATOM 737 C C . ALA A 1 92 ? 18.450 -4.130 -21.474 1.00 89.94 92 ALA A C 1
ATOM 739 O O . ALA A 1 92 ? 17.817 -3.231 -22.021 1.00 89.94 92 ALA A O 1
ATOM 740 N N . GLY A 1 93 ? 18.577 -4.184 -20.156 1.00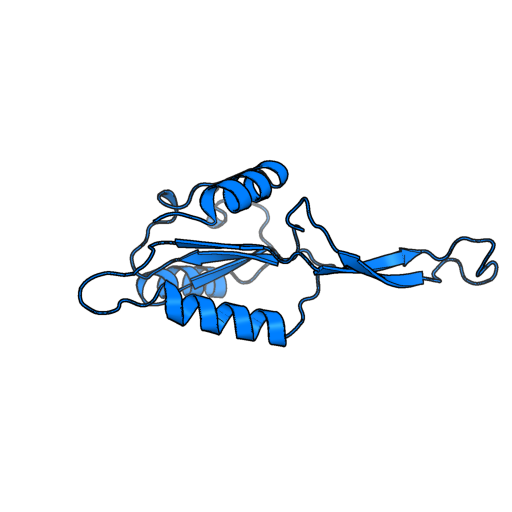 88.81 93 GLY A N 1
ATOM 741 C CA . GLY A 1 93 ? 17.963 -3.239 -19.240 1.00 88.81 93 GLY A CA 1
ATOM 742 C C . GLY A 1 93 ? 18.704 -3.218 -17.919 1.00 88.81 93 GLY A C 1
ATOM 743 O O . GLY A 1 93 ? 19.545 -4.075 -17.642 1.00 88.81 93 GLY A O 1
ATOM 744 N N . MET A 1 94 ? 18.389 -2.228 -17.097 1.00 87.00 94 MET A N 1
ATOM 745 C CA . MET A 1 94 ? 18.949 -2.112 -15.759 1.00 87.00 94 MET A CA 1
ATOM 746 C C . MET A 1 94 ? 17.868 -1.749 -14.751 1.00 87.00 94 MET A C 1
ATOM 748 O O . MET A 1 94 ? 16.932 -1.011 -15.057 1.00 87.00 94 MET A O 1
ATOM 752 N N . PHE A 1 95 ? 18.020 -2.258 -13.530 1.00 85.38 95 PHE A N 1
ATOM 753 C CA . PHE A 1 95 ? 17.211 -1.813 -12.405 1.00 85.38 95 PHE A CA 1
ATOM 754 C C . PHE A 1 95 ? 17.709 -0.452 -11.931 1.00 85.38 95 PHE A C 1
ATOM 756 O O . PHE A 1 95 ? 18.880 -0.303 -11.573 1.00 85.38 95 PHE A O 1
ATOM 763 N N . VAL A 1 96 ? 16.816 0.531 -11.907 1.00 83.38 96 VAL A N 1
ATOM 764 C CA . VAL A 1 96 ? 17.103 1.880 -11.426 1.00 83.38 96 VAL A CA 1
ATOM 765 C C . VAL A 1 96 ? 16.313 2.161 -10.150 1.00 83.38 96 VAL A C 1
ATOM 767 O O . VAL A 1 96 ? 15.110 1.895 -10.090 1.00 83.38 96 VAL A O 1
ATOM 770 N N . PRO A 1 97 ? 16.957 2.695 -9.098 1.00 83.25 97 PRO A N 1
ATOM 771 C CA . PRO A 1 97 ? 16.234 3.162 -7.929 1.00 83.25 97 PRO A CA 1
ATOM 772 C C . PRO A 1 97 ? 15.483 4.444 -8.285 1.00 83.25 97 PRO A C 1
ATOM 774 O O . PRO A 1 97 ? 16.089 5.463 -8.613 1.00 83.25 97 PRO A O 1
ATOM 777 N N . VAL A 1 98 ? 14.161 4.409 -8.170 1.00 80.50 98 VAL A N 1
ATOM 778 C CA . VAL A 1 98 ? 13.297 5.570 -8.377 1.00 80.50 98 VAL A CA 1
ATOM 779 C C . VAL A 1 98 ? 12.789 6.050 -7.027 1.00 80.50 98 VAL A C 1
ATOM 781 O O . VAL A 1 98 ? 12.267 5.273 -6.223 1.00 80.50 98 VAL A O 1
ATOM 784 N N . ARG A 1 99 ? 12.953 7.349 -6.770 1.00 81.94 99 ARG A N 1
ATOM 785 C CA . ARG A 1 99 ? 12.418 8.014 -5.580 1.00 81.94 99 ARG A CA 1
ATOM 786 C C . ARG A 1 99 ? 11.324 8.981 -5.990 1.00 81.94 99 ARG A C 1
ATOM 788 O O . ARG A 1 99 ? 11.561 9.883 -6.787 1.00 81.94 99 ARG A O 1
ATOM 795 N N . SER A 1 100 ? 10.148 8.813 -5.407 1.00 76.44 100 SER A N 1
ATOM 796 C CA . SER A 1 100 ? 9.013 9.704 -5.594 1.00 76.44 100 SER A CA 1
ATOM 797 C C . SER A 1 100 ? 8.813 10.548 -4.340 1.00 76.44 100 SER A C 1
ATOM 799 O O . SER A 1 100 ? 8.577 10.029 -3.253 1.00 76.44 100 SER A O 1
ATOM 801 N N . SER A 1 101 ? 8.888 11.869 -4.485 1.00 76.44 101 SER A N 1
ATOM 802 C CA . SER A 1 101 ? 8.565 12.823 -3.415 1.00 76.44 101 SER A CA 1
ATOM 803 C C . SER A 1 101 ? 7.154 13.407 -3.540 1.00 76.44 101 SER A C 1
ATOM 805 O O . SER A 1 101 ? 6.767 14.245 -2.724 1.00 76.44 101 SER A O 1
ATOM 807 N N . GLN A 1 102 ? 6.398 13.000 -4.568 1.00 73.81 102 GLN A N 1
ATOM 808 C CA . GLN A 1 102 ? 5.126 13.625 -4.956 1.00 73.81 102 GLN A CA 1
ATOM 809 C C . GLN A 1 102 ? 3.988 12.638 -5.251 1.00 73.81 102 GLN A C 1
ATOM 811 O O . GLN A 1 102 ? 2.868 13.070 -5.513 1.00 73.81 102 GLN A O 1
ATOM 816 N N . ALA A 1 103 ? 4.248 11.333 -5.221 1.00 72.44 103 ALA A N 1
ATOM 817 C CA . ALA A 1 103 ? 3.241 10.315 -5.494 1.00 72.44 103 ALA A CA 1
ATOM 818 C C . ALA A 1 103 ? 3.530 9.023 -4.726 1.00 72.44 103 ALA A C 1
ATOM 820 O O . ALA A 1 103 ? 4.693 8.652 -4.553 1.00 72.44 103 ALA A O 1
ATOM 821 N N . CYS A 1 104 ? 2.470 8.320 -4.328 1.00 71.75 104 CYS A N 1
ATOM 822 C CA . CYS A 1 104 ? 2.580 6.934 -3.895 1.00 71.75 104 CYS A CA 1
ATOM 823 C C . CYS A 1 104 ? 2.633 6.033 -5.116 1.00 71.75 104 CYS A C 1
ATOM 825 O O . CYS A 1 104 ? 1.769 6.103 -5.991 1.00 71.75 104 CYS A O 1
ATOM 827 N N . THR A 1 105 ? 3.654 5.193 -5.175 1.00 70.25 105 THR A N 1
ATOM 828 C CA . THR A 1 105 ? 3.738 4.147 -6.186 1.00 70.25 105 THR A CA 1
ATOM 829 C C . THR A 1 105 ? 2.685 3.083 -5.873 1.00 70.25 105 THR A C 1
ATOM 831 O O . THR A 1 105 ? 2.411 2.818 -4.704 1.00 70.25 105 THR A O 1
ATOM 834 N N . THR A 1 106 ? 2.038 2.519 -6.900 1.00 60.66 106 THR A N 1
ATOM 835 C CA . THR A 1 106 ? 1.031 1.450 -6.734 1.00 60.66 106 THR A CA 1
ATOM 836 C C . THR A 1 106 ? 1.574 0.304 -5.911 1.00 60.66 106 THR A C 1
ATOM 838 O O . THR A 1 106 ? 0.982 -0.031 -4.884 1.00 60.66 106 THR A O 1
ATOM 841 N N . ALA A 1 107 ? 2.771 -0.138 -6.289 1.00 56.38 107 ALA A N 1
ATOM 842 C CA . ALA A 1 107 ? 3.686 -0.874 -5.449 1.00 56.38 107 ALA A CA 1
ATOM 843 C C . ALA A 1 107 ? 3.945 -0.109 -4.146 1.00 56.38 107 ALA A C 1
ATOM 845 O O . ALA A 1 107 ? 4.757 0.819 -4.084 1.00 56.38 107 ALA A O 1
ATOM 846 N N . GLY A 1 108 ? 3.251 -0.496 -3.084 1.00 63.03 108 GLY A N 1
ATOM 847 C CA . GLY A 1 108 ? 3.620 -0.138 -1.715 1.00 63.03 108 GLY A CA 1
ATOM 848 C C . GLY A 1 108 ? 2.671 0.830 -1.045 1.00 63.03 108 GLY A C 1
ATOM 849 O O . GLY A 1 108 ? 3.001 1.347 0.025 1.00 63.03 108 GLY A O 1
ATOM 850 N N . ILE A 1 109 ? 1.485 1.028 -1.622 1.00 76.12 109 ILE A N 1
ATOM 851 C CA . ILE A 1 109 ? 0.330 1.450 -0.837 1.00 76.12 109 ILE A CA 1
ATOM 852 C C . ILE A 1 109 ? -0.117 0.245 -0.017 1.00 76.12 109 ILE A C 1
ATOM 854 O O . ILE A 1 109 ? -0.567 -0.765 -0.562 1.00 76.12 109 ILE A O 1
ATOM 858 N N . SER A 1 110 ? 0.030 0.362 1.297 1.00 85.31 110 SER A N 1
ATOM 859 C CA . SER A 1 110 ? -0.543 -0.597 2.237 1.00 85.31 110 SER A CA 1
ATOM 860 C C . SER A 1 110 ? -1.525 0.122 3.136 1.00 85.31 110 SER A C 1
ATOM 862 O O . SER A 1 110 ? -1.231 1.218 3.608 1.00 85.31 110 SER A O 1
ATOM 864 N N . VAL A 1 111 ? -2.674 -0.488 3.383 1.00 88.50 111 VAL A N 1
ATOM 865 C CA . VAL A 1 111 ? -3.595 -0.048 4.424 1.00 88.50 111 VAL A CA 1
ATOM 866 C C . VAL A 1 111 ? -3.552 -1.049 5.562 1.00 88.50 111 VAL A C 1
ATOM 868 O O . VAL A 1 111 ? -3.615 -2.254 5.341 1.00 88.50 111 VAL A O 1
ATOM 871 N N . GLY A 1 112 ? -3.398 -0.542 6.774 1.00 89.38 112 GLY A N 1
ATOM 872 C CA . GLY A 1 112 ? -3.564 -1.315 7.992 1.00 89.38 112 GLY A CA 1
ATOM 873 C C . GLY A 1 112 ? -4.883 -0.968 8.644 1.00 89.38 112 GLY A C 1
ATOM 874 O O . GLY A 1 112 ? -5.290 0.194 8.647 1.00 89.38 112 GLY A O 1
ATOM 875 N N . VAL A 1 113 ? -5.537 -1.990 9.176 1.00 89.38 113 VAL A N 1
ATOM 876 C CA . VAL A 1 113 ? -6.878 -1.901 9.748 1.00 89.38 113 VAL A CA 1
ATOM 877 C C . VAL A 1 113 ? -6.857 -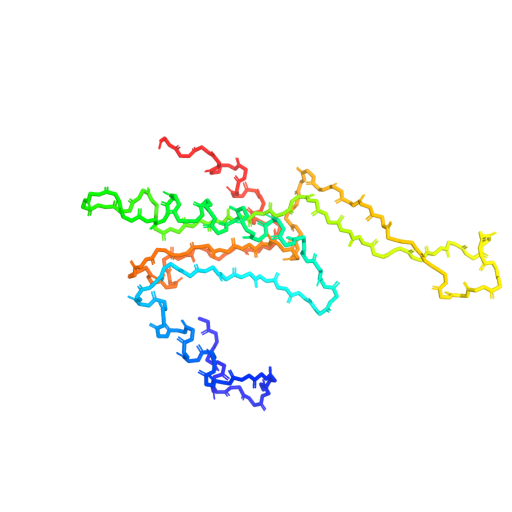2.548 11.124 1.00 89.38 113 VAL A C 1
ATOM 879 O O . VAL A 1 113 ? -6.375 -3.677 11.265 1.00 89.38 113 VAL A O 1
ATOM 882 N N . ALA A 1 114 ? -7.334 -1.823 12.135 1.00 90.00 114 ALA A N 1
ATOM 883 C CA . ALA A 1 114 ? -7.471 -2.340 13.488 1.00 90.00 114 ALA A CA 1
ATOM 884 C C . ALA A 1 114 ? -8.609 -3.372 13.579 1.00 90.00 114 ALA A C 1
ATOM 886 O O . ALA A 1 114 ? -9.477 -3.471 12.709 1.00 90.00 114 ALA A O 1
ATOM 887 N N . VAL A 1 115 ? -8.593 -4.164 14.651 1.00 88.31 115 VAL A N 1
ATOM 888 C CA . VAL A 1 115 ? -9.603 -5.204 14.890 1.00 88.31 115 VAL A CA 1
ATOM 889 C C . VAL A 1 115 ? -10.982 -4.565 15.063 1.00 88.31 115 VAL A C 1
ATOM 891 O O . VAL A 1 115 ? -11.129 -3.611 15.820 1.00 88.31 115 VAL A O 1
ATOM 894 N N . GLY A 1 116 ? -11.992 -5.107 14.377 1.00 83.88 116 GLY A N 1
ATOM 895 C CA . GLY A 1 116 ? -13.377 -4.627 14.463 1.00 83.88 116 GLY A CA 1
ATOM 896 C C . GLY A 1 116 ? -13.691 -3.397 13.604 1.00 83.88 116 GLY A C 1
ATOM 897 O O . GLY A 1 116 ? -14.818 -2.911 13.638 1.00 83.88 116 GLY A O 1
ATOM 898 N N . VAL A 1 117 ? -12.730 -2.901 12.816 1.00 85.31 117 VAL A N 1
ATOM 899 C CA . VAL A 1 117 ? -12.947 -1.762 11.916 1.00 85.31 117 VAL A CA 1
ATOM 900 C C . VAL A 1 117 ? -13.480 -2.234 10.563 1.00 85.31 117 VAL A C 1
ATOM 902 O O . VAL A 1 117 ? -12.823 -2.954 9.798 1.00 85.31 117 VAL A O 1
ATOM 905 N N . GLU A 1 118 ? -14.689 -1.774 10.254 1.00 84.31 118 GLU A N 1
ATOM 906 C CA . GLU A 1 118 ? -15.379 -2.044 8.996 1.00 84.31 118 GLU A CA 1
ATOM 907 C C . GLU A 1 118 ? -14.651 -1.439 7.790 1.00 84.31 118 GLU A C 1
ATOM 909 O O . GLU A 1 118 ? -14.072 -0.354 7.845 1.00 84.31 118 GLU A O 1
ATOM 914 N N . GLU A 1 119 ? -14.713 -2.120 6.645 1.00 80.06 119 GLU A N 1
ATOM 915 C CA . GLU A 1 119 ? -14.082 -1.640 5.405 1.00 80.06 119 GLU A CA 1
ATOM 916 C C . GLU A 1 119 ? -14.665 -0.312 4.920 1.00 80.06 119 GLU A C 1
ATOM 918 O O . GLU A 1 119 ? -13.948 0.513 4.356 1.00 80.06 119 GLU A O 1
ATOM 923 N N . SER A 1 120 ? -15.950 -0.084 5.180 1.00 84.31 120 SER A N 1
ATOM 924 C CA . SER A 1 120 ? -16.647 1.156 4.841 1.00 84.31 120 SER A CA 1
ATOM 925 C C . SER A 1 120 ? -16.127 2.376 5.608 1.00 84.31 120 SER A C 1
ATOM 927 O O . SER A 1 120 ? -16.308 3.495 5.132 1.00 84.31 120 SER A O 1
ATOM 929 N N . ALA A 1 121 ? -15.456 2.182 6.750 1.00 84.88 121 ALA A N 1
ATOM 930 C CA . ALA A 1 121 ? -14.847 3.264 7.524 1.00 84.88 121 ALA A CA 1
ATOM 931 C C . ALA A 1 121 ? -13.531 3.772 6.907 1.00 84.88 121 ALA A C 1
ATOM 933 O O . ALA A 1 121 ? -13.045 4.846 7.268 1.00 84.88 121 ALA A O 1
ATOM 934 N N . ILE A 1 122 ? -12.948 3.013 5.974 1.00 86.19 122 ILE A N 1
ATOM 935 C CA . ILE A 1 122 ? -11.668 3.335 5.347 1.00 86.19 122 ILE A CA 1
ATOM 936 C C . ILE A 1 122 ? -11.932 4.189 4.101 1.00 86.19 122 ILE A C 1
ATOM 938 O O . ILE A 1 122 ? -12.525 3.701 3.131 1.00 86.19 122 ILE A O 1
ATOM 942 N N . PRO A 1 123 ? -11.460 5.446 4.057 1.00 85.69 123 PRO A N 1
ATOM 943 C CA . PRO A 1 123 ? -11.647 6.279 2.884 1.00 85.69 123 PRO A CA 1
ATOM 944 C C . PRO A 1 123 ? -10.873 5.703 1.695 1.00 85.69 123 PRO A C 1
ATOM 946 O O . PRO A 1 123 ? -9.699 5.332 1.799 1.00 85.69 123 PRO A O 1
ATOM 949 N N . ARG A 1 124 ? -11.548 5.630 0.547 1.00 81.38 124 ARG A N 1
ATOM 950 C CA . ARG A 1 124 ? -10.987 5.170 -0.725 1.00 81.38 124 ARG A CA 1
ATOM 951 C C . ARG A 1 124 ? -10.609 6.394 -1.551 1.00 81.38 124 ARG A C 1
ATOM 953 O O . ARG A 1 124 ? -11.470 7.200 -1.884 1.00 81.38 124 ARG A O 1
ATOM 960 N N . PHE A 1 125 ? -9.331 6.512 -1.885 1.00 76.56 125 PHE A N 1
ATOM 961 C CA . PHE A 1 125 ? -8.809 7.612 -2.692 1.00 76.56 125 PHE A CA 1
ATOM 962 C C . PHE A 1 125 ? -8.288 7.092 -4.025 1.00 76.56 125 PHE A C 1
ATOM 964 O O . PHE A 1 125 ? -7.737 5.988 -4.091 1.00 76.56 125 PHE A O 1
ATOM 971 N N . MET A 1 126 ? -8.401 7.902 -5.079 1.00 74.38 126 MET A N 1
ATOM 972 C CA . MET A 1 126 ? -7.656 7.637 -6.306 1.00 74.38 126 MET A CA 1
ATOM 973 C C . MET A 1 126 ? -6.156 7.771 -6.028 1.00 74.38 126 MET A C 1
ATOM 975 O O . MET A 1 126 ? -5.732 8.519 -5.146 1.00 74.38 126 MET A O 1
ATOM 979 N N . HIS A 1 127 ? -5.328 7.079 -6.809 1.00 67.88 127 HIS A N 1
ATOM 980 C CA . HIS A 1 127 ? -3.872 7.029 -6.612 1.00 67.88 127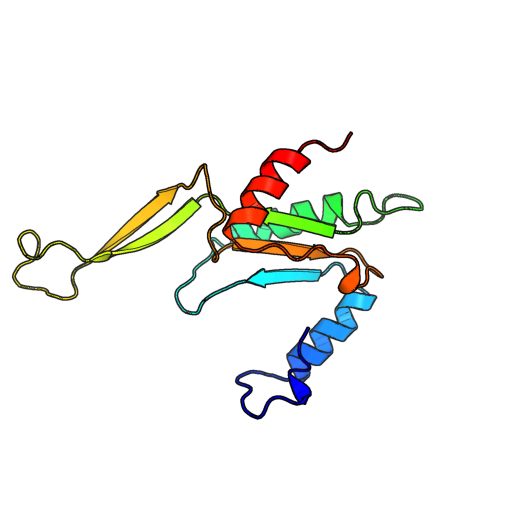 HIS A CA 1
ATOM 981 C C . HIS A 1 127 ? -3.207 8.388 -6.380 1.00 67.88 127 HIS A C 1
ATOM 983 O O . HIS A 1 127 ? -2.388 8.549 -5.477 1.00 67.88 127 HIS A O 1
ATOM 989 N N . GLN A 1 128 ? -3.574 9.374 -7.198 1.00 69.94 128 GLN A N 1
ATOM 990 C CA . GLN A 1 128 ? -3.006 10.722 -7.144 1.00 69.94 128 GLN A CA 1
ATOM 991 C C . GLN A 1 128 ? -3.517 11.533 -5.943 1.00 69.94 128 GLN A C 1
ATOM 993 O O . GLN A 1 128 ? -2.847 12.456 -5.482 1.00 69.94 128 GLN A O 1
ATOM 998 N N . GLU A 1 129 ? -4.700 11.197 -5.434 1.00 76.75 129 GLU A N 1
ATOM 999 C CA . GLU A 1 129 ? -5.340 11.871 -4.304 1.00 76.75 129 GLU A CA 1
ATOM 1000 C C . GLU A 1 129 ? -4.829 11.321 -2.978 1.00 76.75 129 GLU A C 1
ATOM 1002 O O . GLU A 1 129 ? -4.568 12.097 -2.062 1.00 76.75 129 GLU A O 1
ATOM 1007 N N . LEU A 1 130 ? -4.572 10.009 -2.903 1.00 77.25 130 LEU A N 1
ATOM 1008 C CA . LEU A 1 130 ? -4.052 9.365 -1.700 1.00 77.25 130 LEU A CA 1
ATOM 1009 C C . LEU A 1 130 ? -2.761 10.034 -1.214 1.00 77.25 130 LEU A C 1
ATOM 1011 O O . LEU A 1 130 ? -2.600 10.285 -0.023 1.00 77.25 130 LEU A O 1
ATOM 1015 N N . PHE A 1 131 ? -1.846 10.367 -2.127 1.00 74.25 131 PHE A N 1
ATOM 1016 C CA . PHE A 1 131 ? -0.607 11.045 -1.752 1.00 74.25 131 PHE A CA 1
ATOM 1017 C C . PHE A 1 131 ? -0.853 12.446 -1.168 1.00 74.25 131 PHE A C 1
ATOM 1019 O O . PHE A 1 131 ? -0.200 12.835 -0.195 1.00 74.25 131 PHE A O 1
ATOM 1026 N N . LYS A 1 132 ? -1.798 13.205 -1.740 1.00 76.12 132 LYS A N 1
ATOM 1027 C CA . LYS A 1 132 ? -2.175 14.533 -1.231 1.00 76.12 132 LYS A CA 1
ATOM 1028 C C . LYS A 1 132 ? -2.765 14.413 0.170 1.00 76.12 132 LYS A C 1
ATOM 1030 O O . LYS A 1 132 ? -2.306 15.099 1.079 1.00 76.12 132 LYS A O 1
ATOM 1035 N N . GLU A 1 133 ? -3.692 13.481 0.356 1.00 76.56 133 GLU A N 1
ATOM 1036 C CA . GLU A 1 133 ? -4.328 13.202 1.643 1.00 76.56 133 GLU A CA 1
ATOM 1037 C C . GLU A 1 133 ? -3.315 12.769 2.700 1.00 76.56 133 GLU A C 1
ATOM 1039 O O . GLU A 1 133 ? -3.325 13.293 3.810 1.00 76.56 133 GLU A O 1
ATOM 1044 N N . LEU A 1 134 ? -2.371 11.891 2.351 1.00 74.38 134 LEU A N 1
ATOM 1045 C CA . LEU A 1 134 ? -1.313 11.460 3.264 1.00 74.38 134 LEU A CA 1
ATOM 1046 C C . LEU A 1 134 ? -0.350 12.589 3.643 1.00 74.38 134 LEU A C 1
ATOM 1048 O O . LEU A 1 134 ? 0.155 12.594 4.761 1.00 74.38 134 LEU A O 1
ATOM 1052 N N . ARG A 1 135 ? -0.069 13.551 2.753 1.00 69.25 135 ARG A N 1
ATOM 1053 C CA . ARG A 1 135 ? 0.741 14.730 3.114 1.00 69.25 135 ARG A CA 1
ATOM 1054 C C . ARG A 1 135 ? -0.015 15.695 4.015 1.00 69.25 135 ARG A C 1
ATOM 1056 O O . ARG A 1 135 ? 0.602 16.256 4.913 1.00 69.25 135 ARG A O 1
ATOM 1063 N N . ILE A 1 136 ? -1.306 15.894 3.767 1.00 58.25 136 ILE A N 1
ATOM 1064 C CA . ILE A 1 136 ? -2.141 16.822 4.537 1.00 58.25 136 ILE A CA 1
ATOM 1065 C C . ILE A 1 136 ? -2.434 16.243 5.929 1.00 58.25 136 ILE A C 1
ATOM 1067 O O . ILE A 1 136 ? -2.325 16.954 6.922 1.00 58.25 136 ILE A O 1
ATOM 1071 N N . LYS A 1 137 ? -2.729 14.940 6.015 1.00 55.78 137 LYS A N 1
ATOM 1072 C CA . LYS A 1 137 ? -3.091 14.236 7.255 1.00 55.78 137 LYS A CA 1
ATOM 1073 C C . LYS A 1 137 ? -1.919 13.605 7.996 1.00 55.78 137 LYS A C 1
ATOM 1075 O O . LYS A 1 137 ? -2.148 12.968 9.012 1.00 55.78 137 LYS A O 1
ATOM 1080 N N . LYS A 1 138 ? -0.670 13.783 7.549 1.00 47.34 138 LYS A N 1
ATOM 1081 C CA . LYS A 1 138 ? 0.512 13.312 8.299 1.00 47.34 138 LYS A CA 1
ATOM 1082 C C . LYS A 1 138 ? 0.702 13.995 9.662 1.00 47.34 138 LYS A C 1
ATOM 1084 O O . LYS A 1 138 ? 1.572 13.563 10.403 1.00 47.34 138 LYS A O 1
ATOM 1089 N N . ASN A 1 139 ? -0.133 14.987 9.988 1.00 36.25 139 ASN A N 1
ATOM 1090 C CA . ASN A 1 139 ? -0.301 15.549 11.326 1.00 36.25 139 ASN A CA 1
ATOM 1091 C C . ASN A 1 139 ? -1.800 15.640 11.688 1.00 36.25 139 ASN A C 1
ATOM 1093 O O . ASN A 1 139 ? -2.399 16.700 11.493 1.00 36.25 139 ASN A O 1
ATOM 1097 N N . PRO A 1 140 ? -2.452 14.593 12.212 1.00 29.22 140 PRO A N 1
ATOM 1098 C CA . PRO A 1 140 ? -3.518 14.803 13.178 1.00 29.22 140 PRO A CA 1
ATOM 1099 C C . PRO A 1 140 ? -2.858 15.086 14.549 1.00 29.22 140 PRO A C 1
ATOM 1101 O O . PRO A 1 140 ? -1.718 14.659 14.753 1.00 29.22 140 PRO A O 1
ATOM 1104 N N . PRO A 1 141 ? -3.499 15.854 15.446 1.00 36.41 141 PRO A N 1
ATOM 1105 C CA . PRO A 1 141 ? -2.962 16.143 16.779 1.00 36.41 141 PRO A CA 1
ATOM 1106 C C . PRO A 1 141 ? -2.646 14.881 17.593 1.00 36.41 141 PRO A C 1
ATOM 1108 O O . PRO A 1 141 ? -3.332 13.853 17.389 1.00 36.41 141 PRO A O 1
#